Protein AF-A0A0F9RHG4-F1 (afdb_monomer_lite)

Foldseek 3Di:
DDDDDDPVNVVVVPPPPDPDDPDDPDPPPCLVPPDLQQWKDFAPDDAIWGFPDDQDPQQWTWIDGPLDRDIDIDHVVRIDRQQPDWFAAPVRDIDGLSQLLVLVCVVCVPPPPDPCVPDFPVRQCCRRPNRGDPVVDDRVNSVVSVSRSVRNVVSSCVSVVD

Secondary structure (DSSP, 8-state):
---PPPHHHHHHHS----------SSS--HHHH--GGG-EEETT--S-EEESS---TTSEEEEEETTSS-EEEEEGGGEEESTT-EEEBTTS-EEEHHHHHHHHHHHHTTS----GGG--HHHHHHHHSTTB-TTT--HHHHHHHHHHHHHHHHHHHHHHT-

Organism: NCBI:txid412755

Radius of gyration: 19.55 Å; chains: 1; bounding box: 46×27×68 Å

Sequence (162 aa):
MSRDATPEEIKAAETVKEPKKPYAKGIDWLSESINIDVMYRIKGKQGIFMPITKPNKSDLVRMIRFMKDEAYTVGKSSLLSLGGAKIKKLDGATITLSEAFDNLQKHFKNQSTGDIDSWDKQDIMEVICPNYYPYEFKDYHAKKIIVWYNEIVTAINTANGL

pLDDT: mean 77.01, std 17.19, range [33.78, 94.5]

Structure (mmCIF, N/CA/C/O backbone):
data_AF-A0A0F9RHG4-F1
#
_entry.id   AF-A0A0F9RHG4-F1
#
loop_
_atom_site.group_PDB
_atom_site.id
_atom_site.type_symbol
_atom_site.label_atom_id
_atom_site.label_alt_id
_atom_site.label_comp_id
_atom_site.label_asym_id
_atom_site.label_entity_id
_atom_site.label_seq_id
_atom_site.pdbx_PDB_ins_code
_atom_site.Cartn_x
_atom_site.Cartn_y
_atom_site.Cartn_z
_atom_site.occupancy
_atom_site.B_iso_or_equiv
_atom_site.auth_seq_id
_atom_site.auth_comp_id
_atom_site.auth_asym_id
_atom_site.auth_atom_id
_atom_site.pdbx_PDB_model_num
ATOM 1 N N . MET A 1 1 ? 15.440 5.657 -48.870 1.00 45.62 1 MET A N 1
ATOM 2 C CA . MET A 1 1 ? 16.784 5.847 -48.289 1.00 45.62 1 MET A CA 1
ATOM 3 C C . MET A 1 1 ? 16.611 5.923 -46.782 1.00 45.62 1 MET A C 1
ATOM 5 O O . MET A 1 1 ? 16.089 6.922 -46.303 1.00 45.62 1 MET A O 1
ATOM 9 N N . SER A 1 2 ? 16.908 4.835 -46.068 1.00 48.22 2 SER A N 1
ATOM 10 C CA . SER A 1 2 ? 16.887 4.819 -44.600 1.00 48.22 2 SER A CA 1
ATOM 11 C C . SER A 1 2 ? 18.060 5.649 -44.094 1.00 48.22 2 SER A C 1
ATOM 13 O O . SER A 1 2 ? 19.182 5.461 -44.555 1.00 48.22 2 SER A O 1
ATOM 15 N N . ARG A 1 3 ? 17.788 6.618 -43.219 1.00 56.72 3 ARG A N 1
ATOM 16 C CA . ARG A 1 3 ? 18.836 7.342 -42.499 1.00 56.72 3 ARG A CA 1
ATOM 17 C C . ARG A 1 3 ? 19.230 6.492 -41.301 1.00 56.72 3 ARG A C 1
ATOM 19 O O . ARG A 1 3 ? 18.405 6.305 -40.411 1.00 56.72 3 ARG A O 1
ATOM 26 N N . ASP A 1 4 ? 20.454 5.985 -41.310 1.00 64.12 4 ASP A N 1
ATOM 27 C CA . ASP A 1 4 ? 21.044 5.358 -40.133 1.00 64.12 4 ASP A CA 1
ATOM 28 C C . ASP A 1 4 ? 21.382 6.440 -39.104 1.00 64.12 4 ASP A C 1
ATOM 30 O O . ASP A 1 4 ? 21.862 7.522 -39.456 1.00 64.12 4 ASP A O 1
ATOM 34 N N . ALA A 1 5 ? 21.080 6.154 -37.837 1.00 61.03 5 ALA A N 1
ATOM 35 C CA . ALA A 1 5 ? 21.381 7.045 -36.726 1.00 61.03 5 ALA A CA 1
ATOM 36 C C . ALA A 1 5 ? 22.897 7.225 -36.590 1.00 61.03 5 ALA A C 1
ATOM 38 O O . ALA A 1 5 ? 23.675 6.273 -36.695 1.00 61.03 5 ALA A O 1
ATOM 39 N N . THR A 1 6 ? 23.317 8.460 -36.350 1.00 64.19 6 THR A N 1
ATOM 40 C CA . THR A 1 6 ? 24.724 8.808 -36.164 1.00 64.19 6 THR A CA 1
ATOM 41 C C . THR A 1 6 ? 25.251 8.283 -34.818 1.00 64.19 6 THR A C 1
ATOM 43 O O . THR A 1 6 ? 24.494 8.181 -33.850 1.00 64.19 6 THR A O 1
ATOM 46 N N . PRO A 1 7 ? 26.557 7.978 -34.693 1.00 59.41 7 PRO A N 1
ATOM 47 C CA . PRO A 1 7 ? 27.152 7.510 -33.434 1.00 59.41 7 PRO A CA 1
ATOM 48 C C . PRO A 1 7 ? 26.937 8.452 -32.234 1.00 59.41 7 PRO A C 1
ATOM 50 O O . PRO A 1 7 ? 26.964 8.015 -31.083 1.00 59.41 7 PRO A O 1
ATOM 53 N N . GLU A 1 8 ? 26.708 9.742 -32.488 1.00 58.06 8 GLU A N 1
ATOM 54 C CA . GLU A 1 8 ? 26.389 10.743 -31.464 1.00 58.06 8 GLU A CA 1
ATOM 55 C C . GLU A 1 8 ? 24.944 10.618 -30.954 1.00 58.06 8 GLU A C 1
ATOM 57 O O . GLU A 1 8 ? 24.705 10.752 -29.753 1.00 58.06 8 GLU A O 1
ATOM 62 N N . GLU A 1 9 ? 23.993 10.265 -31.825 1.00 54.38 9 GLU A N 1
ATOM 63 C CA . GLU A 1 9 ? 22.596 9.998 -31.452 1.00 54.38 9 GLU A CA 1
ATOM 64 C C . GLU A 1 9 ? 22.464 8.711 -30.620 1.00 54.38 9 GLU A C 1
ATOM 66 O O . GLU A 1 9 ? 21.628 8.640 -29.718 1.00 54.38 9 GLU A O 1
ATOM 71 N N . ILE A 1 10 ? 23.341 7.725 -30.847 1.00 55.22 10 ILE A N 1
ATOM 72 C CA . ILE A 1 10 ? 23.403 6.487 -30.050 1.00 55.22 10 ILE A CA 1
ATOM 73 C C . ILE A 1 10 ? 23.891 6.782 -28.619 1.00 55.22 10 ILE A C 1
ATOM 75 O O . ILE A 1 10 ? 23.309 6.290 -27.652 1.00 55.22 10 ILE A O 1
ATOM 79 N N . LYS A 1 11 ? 24.880 7.671 -28.447 1.00 51.59 11 LYS A N 1
ATOM 80 C CA . LYS A 1 11 ? 25.386 8.063 -27.114 1.00 51.59 11 LYS A CA 1
ATOM 81 C C . LYS A 1 11 ? 24.371 8.836 -26.265 1.00 51.59 11 LYS A C 1
ATOM 83 O O . LYS A 1 11 ? 24.414 8.753 -25.035 1.00 51.59 11 LYS A O 1
ATOM 88 N N . ALA A 1 12 ? 23.452 9.570 -26.891 1.00 49.31 12 ALA A N 1
ATOM 89 C CA . ALA A 1 12 ? 22.383 10.271 -26.177 1.00 49.31 12 ALA A CA 1
ATOM 90 C C . ALA A 1 12 ? 21.302 9.313 -25.633 1.00 49.31 12 ALA A C 1
ATOM 92 O O . ALA A 1 12 ? 20.643 9.635 -24.645 1.00 49.31 12 ALA A O 1
ATOM 93 N N . ALA A 1 13 ? 21.143 8.125 -26.229 1.00 48.06 13 ALA A N 1
ATOM 94 C CA . ALA A 1 13 ? 20.191 7.113 -25.771 1.00 48.06 13 ALA A CA 1
ATOM 95 C C . ALA A 1 13 ? 20.717 6.261 -24.595 1.00 48.06 13 ALA A C 1
ATOM 97 O O . ALA A 1 13 ? 19.922 5.740 -23.815 1.00 48.06 13 ALA A O 1
ATOM 98 N N . GLU A 1 14 ? 22.039 6.156 -24.420 1.00 46.72 14 GLU A N 1
ATOM 99 C CA . GLU A 1 14 ? 22.673 5.328 -23.375 1.00 46.72 14 GLU A CA 1
ATOM 100 C C . GLU A 1 14 ? 22.912 6.056 -22.041 1.00 46.72 14 GLU A C 1
ATOM 102 O O . GLU A 1 14 ? 23.375 5.459 -21.072 1.00 46.72 14 GLU A O 1
ATOM 107 N N . THR A 1 15 ? 22.557 7.338 -21.933 1.00 42.94 15 THR A N 1
ATOM 108 C CA . THR A 1 15 ? 22.690 8.110 -20.685 1.00 42.94 15 THR A CA 1
ATOM 109 C C . THR A 1 15 ? 21.373 8.235 -19.918 1.00 42.94 15 THR A C 1
ATOM 111 O O . THR A 1 15 ? 21.055 9.279 -19.348 1.00 42.94 15 THR A O 1
ATOM 114 N N . VAL A 1 16 ? 20.628 7.134 -19.790 1.00 41.66 16 VAL A N 1
ATOM 115 C CA . VAL A 1 16 ? 19.753 6.969 -18.620 1.00 41.66 16 VAL A CA 1
ATOM 116 C C . VAL A 1 16 ? 20.668 6.604 -17.460 1.00 41.66 16 VAL A C 1
ATOM 118 O O . VAL A 1 16 ? 21.007 5.443 -17.257 1.00 41.66 16 VAL A O 1
ATOM 121 N N . LYS A 1 17 ? 21.133 7.618 -16.722 1.00 45.34 17 LYS A N 1
ATOM 122 C CA . LYS A 1 17 ? 21.815 7.394 -15.445 1.00 45.34 17 LYS A CA 1
ATOM 123 C C . LYS A 1 17 ? 20.897 6.531 -14.582 1.00 45.34 17 LYS A C 1
ATOM 125 O O . LYS A 1 17 ? 19.828 6.996 -14.188 1.00 45.34 17 LYS A O 1
ATOM 130 N N . GLU A 1 18 ? 21.317 5.303 -14.292 1.00 46.81 18 GLU A N 1
ATOM 131 C CA . GLU A 1 18 ? 20.730 4.527 -13.205 1.00 46.81 18 GLU A CA 1
ATOM 132 C C . GLU A 1 18 ? 20.674 5.427 -11.961 1.00 46.81 18 GLU A C 1
ATOM 134 O O . GLU A 1 18 ? 21.659 6.120 -11.659 1.00 46.81 18 GLU A O 1
ATOM 139 N N . PRO A 1 19 ? 19.538 5.492 -11.247 1.00 39.91 19 PRO A N 1
ATOM 140 C CA . PRO A 1 19 ? 19.483 6.246 -10.010 1.00 39.91 19 PRO A CA 1
ATOM 141 C C . PRO A 1 19 ? 20.534 5.674 -9.054 1.00 39.91 19 PRO A C 1
ATOM 143 O O . PRO A 1 19 ? 20.489 4.502 -8.678 1.00 39.91 19 PRO A O 1
ATOM 146 N N . LYS A 1 20 ? 21.513 6.509 -8.681 1.00 43.97 20 LYS A N 1
ATOM 147 C CA . LYS A 1 20 ? 22.511 6.178 -7.660 1.00 43.97 20 LYS A CA 1
ATOM 148 C C . LYS A 1 20 ? 21.767 5.771 -6.392 1.00 43.97 20 LYS A C 1
ATOM 150 O O . LYS A 1 20 ? 21.074 6.602 -5.814 1.00 43.97 20 LYS A O 1
ATOM 155 N N . LYS A 1 21 ? 21.926 4.513 -5.979 1.00 41.41 21 LYS A N 1
ATOM 156 C CA . LYS A 1 21 ? 21.377 3.951 -4.740 1.00 41.41 21 LYS A CA 1
ATOM 157 C C . LYS A 1 21 ? 21.823 4.787 -3.529 1.00 41.41 21 LYS A C 1
ATOM 159 O O . LYS A 1 21 ? 23.018 4.773 -3.227 1.00 41.41 21 LYS A O 1
ATOM 164 N N . PRO A 1 22 ? 20.923 5.469 -2.802 1.00 38.44 22 PRO A N 1
ATOM 165 C CA . PRO A 1 22 ? 21.229 6.010 -1.493 1.00 38.44 22 PRO A CA 1
ATOM 166 C C . PRO A 1 22 ? 20.624 5.057 -0.459 1.00 38.44 22 PRO A C 1
ATOM 168 O O . PRO A 1 22 ? 19.496 5.252 -0.025 1.00 38.44 22 PRO A O 1
ATOM 171 N N . TYR A 1 23 ? 21.335 3.995 -0.087 1.00 44.12 23 TYR A N 1
ATOM 172 C CA . TYR A 1 23 ? 20.890 3.146 1.021 1.00 44.12 23 TYR A CA 1
ATOM 173 C C . TYR A 1 23 ? 21.843 3.346 2.193 1.00 44.12 23 TYR A C 1
ATOM 175 O O . TYR A 1 23 ? 22.873 2.685 2.324 1.00 44.12 23 TYR A O 1
ATOM 183 N N . ALA A 1 24 ? 21.526 4.363 2.995 1.00 34.59 24 ALA A N 1
ATOM 184 C CA . ALA A 1 24 ? 22.152 4.593 4.285 1.00 34.59 24 ALA A CA 1
ATOM 185 C C . ALA A 1 24 ? 21.720 3.493 5.269 1.00 34.59 24 ALA A C 1
ATOM 187 O O . ALA A 1 24 ? 20.572 3.051 5.272 1.00 34.59 24 ALA A O 1
ATOM 188 N N . LYS A 1 25 ? 22.660 3.045 6.105 1.00 33.78 25 LYS A N 1
ATOM 189 C CA . LYS A 1 25 ? 22.410 2.114 7.210 1.00 33.78 25 LYS A CA 1
ATOM 190 C C . LYS A 1 25 ? 21.487 2.773 8.246 1.00 33.78 25 LYS A C 1
ATOM 192 O O . LYS A 1 25 ? 21.820 3.846 8.737 1.00 33.78 25 LYS A O 1
ATOM 197 N N . GLY A 1 26 ? 20.405 2.090 8.625 1.00 36.09 26 GLY A N 1
ATOM 198 C CA . GLY A 1 26 ? 19.524 2.468 9.741 1.00 36.09 26 GLY A CA 1
ATOM 199 C C . GLY A 1 26 ? 18.068 2.662 9.312 1.00 36.09 26 GLY A C 1
ATOM 200 O O . GLY A 1 26 ? 17.752 3.546 8.522 1.00 36.09 26 GLY A O 1
ATOM 201 N N . ILE A 1 27 ? 17.176 1.809 9.818 1.00 44.94 27 ILE A N 1
ATOM 202 C CA . ILE A 1 27 ? 15.738 1.804 9.519 1.00 44.94 27 ILE A CA 1
ATOM 203 C C . ILE A 1 27 ? 15.069 2.956 10.283 1.00 44.94 27 ILE A C 1
ATOM 205 O O . ILE A 1 27 ? 14.557 2.767 11.379 1.00 44.94 27 ILE A O 1
ATOM 209 N N . ASP A 1 28 ? 15.102 4.161 9.713 1.00 39.59 28 ASP A N 1
ATOM 210 C CA . ASP A 1 28 ? 14.313 5.301 10.206 1.00 39.59 28 ASP A CA 1
ATOM 211 C C . ASP A 1 28 ? 13.688 6.146 9.076 1.00 39.59 28 ASP A C 1
ATOM 213 O O . ASP A 1 28 ? 13.317 7.293 9.275 1.00 39.59 28 ASP A O 1
ATOM 217 N N . TRP A 1 29 ? 13.577 5.588 7.862 1.00 47.59 29 TRP A N 1
ATOM 218 C CA . TRP A 1 29 ? 13.513 6.398 6.637 1.00 47.59 29 TRP A CA 1
ATOM 219 C C . TRP A 1 29 ? 12.179 6.389 5.870 1.00 47.59 29 TRP A C 1
ATOM 221 O O . TRP A 1 29 ? 12.046 7.181 4.945 1.00 47.59 29 TRP A O 1
ATOM 231 N N . LEU A 1 30 ? 11.193 5.541 6.190 1.00 48.97 30 LEU A N 1
ATOM 232 C CA . LEU A 1 30 ? 10.099 5.192 5.260 1.00 48.97 30 LEU A CA 1
ATOM 233 C C . LEU A 1 30 ? 9.301 6.400 4.704 1.00 48.97 30 LEU A C 1
ATOM 235 O O . LEU A 1 30 ? 9.086 6.443 3.495 1.00 48.97 30 LEU A O 1
ATOM 239 N N . SER A 1 31 ? 8.970 7.425 5.501 1.00 47.16 31 SER A N 1
ATOM 240 C CA . SER A 1 31 ? 8.300 8.646 4.999 1.00 47.16 31 SER A CA 1
ATOM 241 C C . SER A 1 31 ? 9.218 9.663 4.321 1.00 47.16 31 SER A C 1
ATOM 243 O O . SER A 1 31 ? 8.785 10.378 3.419 1.00 47.16 31 SER A O 1
ATOM 245 N N . GLU A 1 32 ? 10.493 9.732 4.706 1.00 49.22 32 GLU A N 1
ATOM 246 C CA . GLU A 1 32 ? 11.447 10.709 4.154 1.00 49.22 32 GLU A CA 1
ATOM 247 C C . GLU A 1 32 ? 12.012 10.292 2.786 1.00 49.22 32 GLU A C 1
ATOM 249 O O . GLU A 1 32 ? 12.716 11.054 2.125 1.00 49.22 32 GLU A O 1
ATOM 254 N N . SER A 1 33 ? 11.707 9.078 2.335 1.00 54.81 33 SER A N 1
ATOM 255 C CA . SER A 1 33 ? 12.426 8.434 1.233 1.00 54.81 33 SER A CA 1
ATOM 256 C C . SER A 1 33 ? 11.562 7.608 0.286 1.00 54.81 33 SER A C 1
ATOM 258 O O . SER A 1 33 ? 11.944 7.409 -0.871 1.00 54.81 33 SER A O 1
ATOM 260 N N . ILE A 1 34 ? 10.401 7.134 0.747 1.00 69.81 34 ILE A N 1
ATOM 261 C CA . ILE A 1 34 ? 9.472 6.355 -0.055 1.00 69.81 34 ILE A CA 1
ATOM 262 C C . ILE A 1 34 ? 8.194 7.154 -0.207 1.00 69.81 34 ILE A C 1
ATOM 264 O O . ILE A 1 34 ? 7.357 7.244 0.684 1.00 69.81 34 ILE A O 1
ATOM 268 N N . ASN A 1 35 ? 8.017 7.695 -1.405 1.00 78.00 35 ASN A N 1
ATOM 269 C CA . ASN A 1 35 ? 6.784 8.363 -1.757 1.00 78.00 35 ASN A CA 1
ATOM 270 C C . ASN A 1 35 ? 5.698 7.317 -2.089 1.00 78.00 35 ASN A C 1
ATOM 272 O O . ASN A 1 35 ? 5.638 6.799 -3.206 1.00 78.00 35 ASN A O 1
ATOM 276 N N . ILE A 1 36 ? 4.835 7.003 -1.118 1.00 84.50 36 ILE A N 1
ATOM 277 C CA . ILE A 1 36 ? 3.695 6.082 -1.294 1.00 84.50 36 ILE A CA 1
ATOM 278 C C . ILE A 1 36 ? 2.712 6.594 -2.359 1.00 84.50 36 ILE A C 1
ATOM 280 O O . ILE A 1 36 ? 2.034 5.795 -3.014 1.00 84.50 36 ILE A O 1
ATOM 284 N N . ASP A 1 37 ? 2.673 7.905 -2.618 1.00 81.56 37 ASP A N 1
ATOM 285 C CA . ASP A 1 37 ? 1.727 8.490 -3.569 1.00 81.56 37 ASP A CA 1
ATOM 286 C C . ASP A 1 37 ? 1.988 8.078 -5.017 1.00 81.56 37 ASP A C 1
ATOM 288 O O . ASP A 1 37 ? 1.069 8.055 -5.843 1.00 81.56 37 ASP A O 1
ATOM 292 N N . VAL A 1 38 ? 3.226 7.685 -5.328 1.00 85.62 38 VAL A N 1
ATOM 293 C CA . VAL A 1 38 ? 3.597 7.174 -6.654 1.00 85.62 38 VAL A CA 1
ATOM 294 C C . VAL A 1 38 ? 3.493 5.651 -6.763 1.00 85.62 38 VAL A C 1
ATOM 296 O O . VAL A 1 38 ? 3.843 5.089 -7.803 1.00 85.62 38 VAL A O 1
ATOM 299 N N . MET A 1 39 ? 2.998 4.972 -5.724 1.00 91.00 39 MET A N 1
ATOM 300 C CA . MET A 1 39 ? 2.858 3.519 -5.695 1.00 91.00 39 MET A CA 1
ATOM 301 C C . MET A 1 39 ? 1.466 3.040 -6.109 1.00 91.00 39 MET A C 1
ATOM 303 O O . MET A 1 39 ? 0.438 3.668 -5.846 1.00 91.00 39 MET A O 1
ATOM 307 N N . TYR A 1 40 ? 1.439 1.871 -6.745 1.00 93.19 40 TYR A N 1
ATOM 308 C CA . TYR A 1 40 ? 0.244 1.273 -7.321 1.00 93.19 40 TYR A CA 1
ATOM 309 C C . TYR A 1 40 ? 0.184 -0.236 -7.085 1.00 93.19 40 TYR A C 1
ATOM 311 O O . TYR A 1 40 ? 1.202 -0.928 -7.031 1.00 93.19 40 TYR A O 1
ATOM 319 N N . ARG A 1 41 ? -1.038 -0.768 -7.049 1.00 94.38 41 ARG A N 1
ATOM 320 C CA . ARG A 1 41 ? -1.331 -2.182 -7.307 1.00 94.38 41 ARG A CA 1
ATOM 321 C C . ARG A 1 41 ? -1.817 -2.352 -8.736 1.00 94.38 41 ARG A C 1
ATOM 323 O O . ARG A 1 41 ? -2.535 -1.502 -9.258 1.00 94.38 41 ARG A O 1
ATOM 330 N N . ILE A 1 42 ? -1.483 -3.487 -9.335 1.00 93.75 42 ILE A N 1
ATOM 331 C CA . ILE A 1 42 ? -1.984 -3.892 -10.649 1.00 93.75 42 ILE A CA 1
ATOM 332 C C . ILE A 1 42 ? -2.993 -5.029 -10.445 1.00 93.75 42 ILE A C 1
ATOM 334 O O . ILE A 1 42 ? -2.682 -6.039 -9.811 1.00 93.75 42 ILE A O 1
ATOM 338 N N . LYS A 1 43 ? -4.210 -4.892 -10.982 1.00 91.38 43 LYS A N 1
ATOM 339 C CA . LYS A 1 43 ? -5.241 -5.939 -10.932 1.00 91.38 43 LYS A CA 1
ATOM 340 C C . LYS A 1 43 ? -4.710 -7.237 -11.553 1.00 91.38 43 LYS A C 1
ATOM 342 O O . LYS A 1 43 ? -4.243 -7.241 -12.686 1.00 91.38 43 LYS A O 1
ATOM 347 N N . GLY A 1 44 ? -4.798 -8.342 -10.811 1.00 88.56 44 GLY A N 1
ATOM 348 C CA . GLY A 1 44 ? -4.312 -9.655 -11.257 1.00 88.56 44 GLY A CA 1
ATOM 349 C C . GLY A 1 44 ? -2.798 -9.864 -11.127 1.00 88.56 44 GLY A C 1
ATOM 350 O O . GLY A 1 44 ? -2.301 -10.908 -11.541 1.00 88.56 44 GLY A O 1
ATOM 351 N N . LYS A 1 45 ? -2.057 -8.913 -10.543 1.00 91.12 45 LYS A N 1
ATOM 352 C CA . LYS A 1 45 ? -0.630 -9.059 -10.231 1.00 91.12 45 LYS A CA 1
ATOM 353 C C . LYS A 1 45 ? -0.384 -8.847 -8.737 1.00 91.12 45 LYS A C 1
ATOM 355 O O . LYS A 1 45 ? -1.019 -8.014 -8.090 1.00 91.12 45 LYS A O 1
ATOM 360 N N . GLN A 1 46 ? 0.549 -9.618 -8.189 1.00 87.56 46 GLN A N 1
ATOM 361 C CA . GLN A 1 46 ? 1.049 -9.427 -6.828 1.00 87.56 46 GLN A CA 1
ATOM 362 C C . GLN A 1 46 ? 2.215 -8.436 -6.829 1.00 87.56 46 GLN A C 1
ATOM 364 O O . GLN A 1 46 ? 2.969 -8.375 -7.800 1.00 87.56 46 GLN A O 1
ATOM 369 N N . GLY A 1 47 ? 2.392 -7.698 -5.736 1.00 90.31 47 GLY A N 1
ATOM 370 C CA . GLY A 1 47 ? 3.445 -6.697 -5.604 1.00 90.31 47 GLY A CA 1
ATOM 371 C C . GLY A 1 47 ? 2.954 -5.252 -5.663 1.00 90.31 47 GLY A C 1
ATOM 372 O O . GLY A 1 47 ? 1.861 -4.941 -6.147 1.00 90.31 47 GLY A O 1
ATOM 373 N N . ILE A 1 48 ? 3.816 -4.366 -5.179 1.00 92.56 48 ILE A N 1
ATOM 374 C CA . ILE A 1 48 ? 3.712 -2.915 -5.313 1.00 92.56 48 ILE A CA 1
ATOM 375 C C . ILE A 1 48 ? 4.497 -2.479 -6.551 1.00 92.56 48 ILE A C 1
ATOM 377 O O . ILE A 1 48 ? 5.563 -3.025 -6.839 1.00 92.56 48 ILE A O 1
ATOM 381 N N . PHE A 1 49 ? 3.969 -1.510 -7.292 1.00 93.19 49 PHE A N 1
ATOM 382 C CA . PHE A 1 49 ? 4.526 -1.051 -8.561 1.00 93.19 49 PHE A CA 1
ATOM 383 C C . PHE A 1 49 ? 4.636 0.472 -8.613 1.00 93.19 49 PHE A C 1
ATOM 385 O O . PHE A 1 49 ? 3.844 1.176 -7.993 1.00 93.19 49 PHE A O 1
ATOM 392 N N . MET A 1 50 ? 5.575 0.973 -9.410 1.00 92.19 50 MET A N 1
ATOM 393 C CA . MET A 1 50 ? 5.762 2.395 -9.699 1.00 92.19 50 MET A CA 1
ATOM 394 C C . MET A 1 50 ? 5.698 2.636 -11.212 1.00 92.19 50 MET A C 1
ATOM 396 O O . MET A 1 50 ? 6.138 1.777 -11.982 1.00 92.19 50 MET A O 1
ATOM 400 N N . PRO A 1 51 ? 5.160 3.773 -11.676 1.00 90.31 51 PRO A N 1
ATOM 401 C CA . PRO A 1 51 ? 5.143 4.102 -13.094 1.00 90.31 51 PRO A CA 1
ATOM 402 C C . PRO A 1 51 ? 6.550 4.470 -13.585 1.00 90.31 51 PRO A C 1
ATOM 404 O O . PRO A 1 51 ? 7.235 5.287 -12.978 1.00 90.31 51 PRO A O 1
ATOM 407 N N . ILE A 1 52 ? 6.965 3.894 -14.715 1.00 87.50 52 ILE A N 1
ATOM 408 C CA . ILE A 1 52 ? 8.200 4.258 -15.433 1.00 87.50 52 ILE A CA 1
ATOM 409 C C . ILE A 1 52 ? 7.895 5.295 -16.518 1.00 87.50 52 ILE A C 1
ATOM 411 O O . ILE A 1 52 ? 8.707 6.164 -16.822 1.00 87.50 52 ILE A O 1
ATOM 415 N N . THR A 1 53 ? 6.716 5.193 -17.133 1.00 83.44 53 THR A N 1
ATOM 416 C CA . THR A 1 53 ? 6.288 6.077 -18.220 1.00 83.44 53 THR A CA 1
ATOM 417 C C . THR A 1 53 ? 5.002 6.802 -17.856 1.00 83.44 53 THR A C 1
ATOM 419 O O . THR A 1 53 ? 4.233 6.362 -17.004 1.00 83.44 53 THR A O 1
ATOM 422 N N . LYS A 1 54 ? 4.718 7.904 -18.554 1.00 82.75 54 LYS A N 1
ATOM 423 C CA . LYS A 1 54 ? 3.365 8.475 -18.570 1.00 82.75 54 LYS A CA 1
ATOM 424 C C . LYS A 1 54 ? 2.422 7.562 -19.377 1.00 82.75 54 LYS A C 1
ATOM 426 O O . LYS A 1 54 ? 2.911 6.818 -20.235 1.00 82.75 54 LYS A O 1
ATOM 431 N N . PRO A 1 55 ? 1.098 7.611 -19.132 1.00 84.50 55 PRO A N 1
ATOM 432 C CA . PRO A 1 55 ? 0.126 6.930 -19.980 1.00 84.50 55 PRO A CA 1
ATOM 433 C C . PRO A 1 55 ? 0.244 7.393 -21.436 1.00 84.50 55 PRO A C 1
ATOM 435 O O . PRO A 1 55 ? 0.378 8.591 -21.699 1.00 84.50 55 PRO A O 1
ATOM 438 N N . ASN A 1 56 ? 0.218 6.453 -22.378 1.00 84.25 56 ASN A N 1
ATOM 439 C CA . ASN A 1 56 ? 0.214 6.760 -23.808 1.00 84.25 56 ASN A CA 1
ATOM 440 C C . ASN A 1 56 ? -1.214 7.048 -24.324 1.00 84.25 56 ASN A C 1
ATOM 442 O O . ASN A 1 56 ? -2.181 7.007 -23.568 1.00 84.25 56 ASN A O 1
ATOM 446 N N . LYS A 1 57 ? -1.363 7.310 -25.633 1.00 88.00 57 LYS A N 1
ATOM 447 C CA . LYS A 1 57 ? -2.674 7.570 -26.272 1.00 88.00 57 LYS A CA 1
ATOM 448 C C . LYS A 1 57 ? -3.669 6.401 -26.177 1.00 88.00 57 LYS A C 1
ATOM 450 O O . LYS A 1 57 ? -4.848 6.601 -26.436 1.00 88.00 57 LYS A O 1
ATOM 455 N N . SER A 1 58 ? -3.200 5.204 -25.835 1.00 88.75 58 SER A N 1
ATOM 456 C CA . SER A 1 58 ? -4.009 3.995 -25.646 1.00 88.75 58 SER A CA 1
ATOM 457 C C . SER A 1 58 ? -4.267 3.691 -24.165 1.00 88.75 58 SER A C 1
ATOM 459 O O . SER A 1 58 ? -4.625 2.564 -23.836 1.00 88.75 58 SER A O 1
ATOM 461 N N . ASP A 1 59 ? -4.028 4.654 -23.265 1.00 90.44 59 ASP A N 1
ATOM 462 C CA . ASP A 1 59 ? -4.134 4.499 -21.808 1.00 90.44 59 ASP A CA 1
ATOM 463 C C . ASP A 1 59 ? -3.278 3.358 -21.228 1.00 90.44 59 ASP A C 1
ATOM 465 O O . ASP A 1 59 ? -3.561 2.828 -20.151 1.00 90.44 59 ASP A O 1
ATOM 469 N N . LEU A 1 60 ? -2.195 2.987 -21.917 1.00 91.44 60 LEU A N 1
ATOM 470 C CA . LEU A 1 60 ? -1.220 2.021 -21.421 1.00 91.44 60 LEU A CA 1
ATOM 471 C C . LEU A 1 60 ? -0.080 2.738 -20.708 1.00 91.44 60 LEU A C 1
ATOM 473 O O . LEU A 1 60 ? 0.395 3.787 -21.147 1.00 91.44 60 LEU A O 1
ATOM 477 N N . VAL A 1 61 ? 0.394 2.134 -19.626 1.00 90.81 61 VAL A N 1
ATOM 478 C CA . VAL A 1 61 ? 1.489 2.638 -18.802 1.00 90.81 61 VAL A CA 1
ATOM 479 C C . VAL A 1 61 ? 2.456 1.509 -18.475 1.00 90.81 61 VAL A C 1
ATOM 481 O O . VAL A 1 61 ? 2.044 0.388 -18.167 1.00 90.81 61 VAL A O 1
ATOM 484 N N . ARG A 1 62 ? 3.756 1.801 -18.568 1.00 89.94 62 ARG A N 1
ATOM 485 C CA . ARG A 1 62 ? 4.807 0.876 -18.155 1.00 89.94 62 ARG A CA 1
ATOM 486 C C . ARG A 1 62 ? 5.065 1.057 -16.664 1.00 89.94 62 ARG A C 1
ATOM 488 O O . ARG A 1 62 ? 5.352 2.164 -16.215 1.00 89.94 62 ARG A O 1
ATOM 495 N N . MET A 1 63 ? 4.974 -0.034 -15.924 1.00 93.31 63 MET A N 1
ATOM 496 C CA . MET A 1 63 ? 5.123 -0.120 -14.479 1.00 93.31 63 MET A CA 1
ATOM 497 C C . MET A 1 63 ? 6.336 -0.988 -14.151 1.00 93.31 63 MET A C 1
ATOM 499 O O . MET A 1 63 ? 6.536 -2.009 -14.803 1.00 93.31 63 MET A O 1
ATOM 503 N N . ILE A 1 64 ? 7.114 -0.620 -13.139 1.00 92.31 64 ILE A N 1
ATOM 504 C CA . ILE A 1 64 ? 8.170 -1.456 -12.559 1.00 92.31 64 ILE A CA 1
ATOM 505 C C . ILE A 1 64 ? 7.737 -1.921 -11.180 1.00 92.31 64 ILE A C 1
ATOM 507 O O . ILE A 1 64 ? 7.114 -1.165 -10.432 1.00 92.31 64 ILE A O 1
ATOM 511 N N . ARG A 1 65 ? 8.038 -3.166 -10.835 1.00 90.56 65 ARG A N 1
ATOM 512 C CA . ARG A 1 65 ? 7.821 -3.669 -9.487 1.00 90.56 65 ARG A CA 1
ATOM 513 C C . ARG A 1 65 ? 8.790 -2.982 -8.529 1.00 90.56 65 ARG A C 1
ATOM 515 O O . ARG A 1 65 ? 9.972 -2.836 -8.817 1.00 90.56 65 ARG A O 1
ATOM 522 N N . PHE A 1 66 ? 8.281 -2.539 -7.388 1.00 88.62 66 PHE A N 1
ATOM 523 C CA . PHE A 1 66 ? 9.067 -1.811 -6.403 1.00 88.62 66 PHE A CA 1
ATOM 524 C C . PHE A 1 66 ? 10.295 -2.631 -5.977 1.00 88.62 66 PHE A C 1
ATOM 526 O O . PHE A 1 66 ? 10.159 -3.789 -5.579 1.00 88.62 66 PHE A O 1
ATOM 533 N N . MET A 1 67 ? 11.483 -2.028 -6.105 1.00 82.56 67 MET A N 1
ATOM 534 C CA . MET A 1 67 ? 12.787 -2.615 -5.757 1.00 82.56 67 MET A CA 1
ATOM 535 C C . MET A 1 67 ? 13.114 -3.941 -6.475 1.00 82.56 67 MET A C 1
ATOM 537 O O . MET A 1 67 ? 13.923 -4.729 -5.987 1.00 82.56 67 MET A O 1
ATOM 541 N N . LYS A 1 68 ? 12.496 -4.205 -7.636 1.00 82.44 68 LYS A N 1
ATOM 542 C CA . LYS A 1 68 ? 12.758 -5.382 -8.478 1.00 82.44 68 LYS A CA 1
ATOM 543 C C . LYS A 1 68 ? 12.867 -4.974 -9.944 1.00 82.44 68 LYS A C 1
ATOM 545 O O . LYS A 1 68 ? 12.149 -4.089 -10.393 1.00 82.44 68 LYS A O 1
ATOM 550 N N . ASP A 1 69 ? 13.701 -5.671 -10.709 1.00 83.62 69 ASP A N 1
ATOM 551 C CA . ASP A 1 69 ? 13.877 -5.422 -12.149 1.00 83.62 69 ASP A CA 1
ATOM 552 C C . ASP A 1 69 ? 12.788 -6.102 -13.006 1.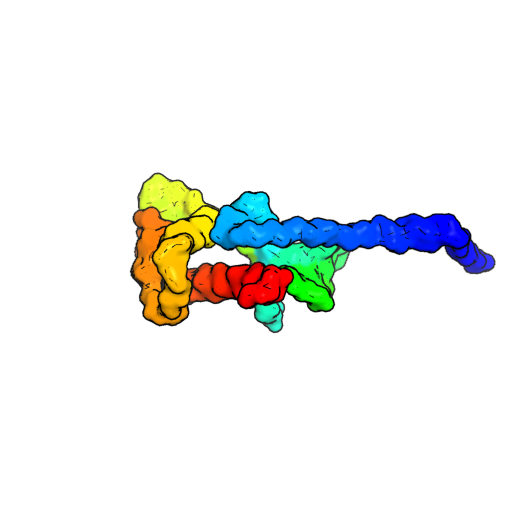00 83.62 69 ASP A C 1
ATOM 554 O O . ASP A 1 69 ? 13.036 -6.768 -14.005 1.00 83.62 69 ASP A O 1
ATOM 558 N N . GLU A 1 70 ? 11.536 -6.007 -12.558 1.00 91.25 70 GLU A N 1
ATOM 559 C CA . GLU A 1 70 ? 10.396 -6.679 -13.176 1.00 91.25 70 GLU A CA 1
ATOM 560 C C . GLU A 1 70 ? 9.414 -5.619 -13.682 1.00 91.25 70 GLU A C 1
ATOM 562 O O . GLU A 1 70 ? 8.779 -4.923 -12.886 1.00 91.25 70 GLU A O 1
ATOM 567 N N . ALA A 1 71 ? 9.287 -5.480 -15.004 1.00 92.00 71 ALA A N 1
ATOM 568 C CA . ALA A 1 71 ? 8.465 -4.446 -15.627 1.00 92.00 71 ALA A CA 1
ATOM 569 C C . ALA A 1 71 ? 7.282 -5.010 -16.429 1.00 92.00 71 ALA A C 1
ATOM 571 O O . ALA A 1 71 ? 7.376 -6.047 -17.080 1.00 92.00 71 ALA A O 1
ATOM 572 N N . TYR A 1 72 ? 6.177 -4.268 -16.433 1.00 92.88 72 TYR A N 1
ATOM 573 C CA . TYR A 1 72 ? 4.918 -4.629 -17.078 1.00 92.88 72 TYR A CA 1
ATOM 574 C C . TYR A 1 72 ? 4.315 -3.440 -17.815 1.00 92.88 72 TYR A C 1
ATOM 576 O O . TYR A 1 72 ? 4.305 -2.333 -17.289 1.00 92.88 72 TYR A O 1
ATOM 584 N N . THR A 1 73 ? 3.733 -3.668 -18.990 1.00 94.31 73 THR A N 1
ATOM 585 C CA . THR A 1 73 ? 2.848 -2.688 -19.635 1.00 94.31 73 THR A CA 1
ATOM 586 C C . THR A 1 73 ? 1.409 -3.072 -19.338 1.00 94.31 73 THR A C 1
ATOM 588 O O . THR A 1 73 ? 0.984 -4.182 -19.652 1.00 94.31 73 THR A O 1
ATOM 591 N N . VAL A 1 74 ? 0.660 -2.166 -18.715 1.00 94.50 74 VAL A N 1
ATOM 592 C CA . VAL A 1 74 ? -0.715 -2.416 -18.268 1.00 94.50 74 VAL A CA 1
ATOM 593 C C . VAL A 1 74 ? -1.624 -1.248 -18.619 1.00 94.50 74 VAL A C 1
ATOM 595 O O . VAL A 1 74 ? -1.169 -0.115 -18.762 1.00 94.50 74 VAL A O 1
ATOM 598 N N . GLY A 1 75 ? -2.922 -1.517 -18.754 1.00 94.19 75 GLY A N 1
ATOM 599 C CA . GLY A 1 75 ? -3.918 -0.460 -18.912 1.00 94.19 75 GLY A CA 1
ATOM 600 C C . GLY A 1 75 ? -4.117 0.316 -17.613 1.00 94.19 75 GLY A C 1
ATOM 601 O O . GLY A 1 75 ? -4.172 -0.277 -16.534 1.00 94.19 75 GLY A O 1
ATOM 602 N N . LYS A 1 76 ? -4.289 1.636 -17.711 1.00 89.69 76 LYS A N 1
ATOM 603 C CA . LYS A 1 76 ? -4.531 2.538 -16.574 1.00 89.69 76 LYS A CA 1
ATOM 604 C C . LYS A 1 76 ? -5.719 2.098 -15.712 1.00 89.69 76 LYS A C 1
ATOM 606 O O . LYS A 1 76 ? -5.662 2.210 -14.494 1.00 89.69 76 LYS A O 1
ATOM 611 N N . SER A 1 77 ? -6.761 1.530 -16.321 1.00 91.88 77 SER A N 1
ATOM 612 C CA . SER A 1 77 ? -7.939 0.985 -15.623 1.00 91.88 77 SER A CA 1
ATOM 613 C C . SER A 1 77 ? -7.637 -0.219 -14.720 1.00 91.88 77 SER A C 1
ATOM 615 O O . SER A 1 77 ? -8.448 -0.566 -13.865 1.00 91.88 77 SER A O 1
ATOM 617 N N . SER A 1 78 ? -6.482 -0.865 -14.895 1.00 93.56 78 SER A N 1
ATOM 618 C CA . SER A 1 78 ? -6.025 -1.971 -14.047 1.00 93.56 78 SER A CA 1
ATOM 619 C C . SER A 1 78 ? -5.217 -1.497 -12.838 1.00 93.56 78 SER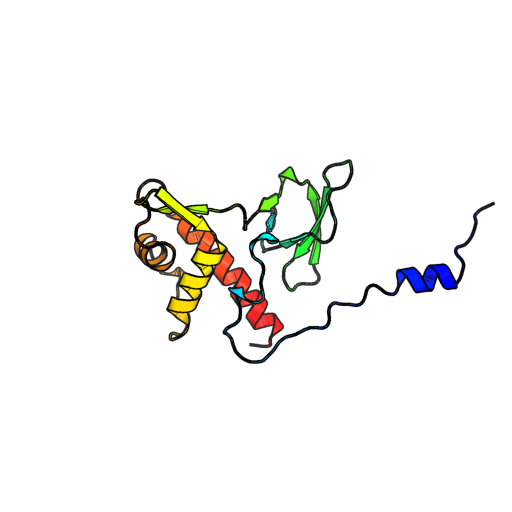 A C 1
ATOM 621 O O . SER A 1 78 ? -4.810 -2.332 -12.030 1.00 93.56 78 SER A O 1
ATOM 623 N N . LEU A 1 79 ? -4.963 -0.192 -12.713 1.00 91.81 79 LEU A N 1
ATOM 624 C CA . LEU A 1 79 ? -4.174 0.378 -11.631 1.00 91.81 79 LEU A CA 1
ATOM 625 C C . LEU A 1 79 ? -5.049 0.815 -10.456 1.00 91.81 79 LEU A C 1
ATOM 627 O O . LEU A 1 79 ? -6.044 1.514 -10.628 1.00 91.81 79 LEU A O 1
ATOM 631 N N . LEU A 1 80 ? -4.617 0.467 -9.249 1.00 91.88 80 LEU A N 1
ATOM 632 C CA . LEU A 1 80 ? -5.130 1.011 -7.996 1.00 91.88 80 LEU A CA 1
ATOM 633 C C . LEU A 1 80 ? -4.015 1.833 -7.343 1.00 91.88 80 LEU A C 1
ATOM 635 O O . LEU A 1 80 ? -2.997 1.266 -6.951 1.00 91.88 80 LEU A O 1
ATOM 639 N N . SER A 1 81 ? -4.194 3.152 -7.253 1.00 90.50 81 SER A N 1
ATOM 640 C CA . SER A 1 81 ? -3.244 4.049 -6.578 1.00 90.50 81 SER A CA 1
ATOM 641 C C . SER A 1 81 ? -3.282 3.835 -5.067 1.00 90.50 81 SER A C 1
ATOM 643 O O . SER A 1 81 ? -4.364 3.779 -4.479 1.00 90.50 81 SER A O 1
ATOM 645 N N . LEU A 1 82 ? -2.105 3.743 -4.449 1.00 89.62 82 LEU A N 1
ATOM 646 C CA . LEU A 1 82 ? -1.957 3.671 -2.998 1.00 89.62 82 LEU A CA 1
ATOM 647 C C . LEU A 1 82 ? -2.060 5.057 -2.345 1.00 89.62 82 LEU A C 1
ATOM 649 O O . LEU A 1 82 ? -2.744 5.181 -1.335 1.00 89.62 82 LEU A O 1
ATOM 653 N N . GLY A 1 83 ? -1.508 6.109 -2.962 1.00 83.81 83 GLY A N 1
ATOM 654 C CA . GLY A 1 83 ? -1.676 7.500 -2.497 1.00 83.81 83 GLY A CA 1
ATOM 655 C C . GLY A 1 83 ? -3.116 8.007 -2.501 1.00 83.81 83 GLY A C 1
ATOM 656 O O . GLY A 1 83 ? -3.503 8.865 -1.711 1.00 83.81 83 GLY A O 1
ATOM 657 N N . GLY A 1 84 ? -3.954 7.451 -3.379 1.00 82.25 84 GLY A N 1
ATOM 658 C CA . GLY A 1 84 ? -5.383 7.759 -3.400 1.00 82.25 84 GLY A CA 1
ATOM 659 C C . GLY A 1 84 ? -6.165 7.178 -2.216 1.00 82.25 84 GLY A C 1
ATOM 660 O O . GLY A 1 84 ? -7.302 7.593 -1.986 1.00 82.25 84 GLY A O 1
ATOM 661 N N . ALA A 1 85 ? -5.598 6.219 -1.475 1.00 84.50 85 ALA A N 1
ATOM 662 C CA . ALA A 1 85 ? -6.276 5.581 -0.356 1.00 84.50 85 ALA A CA 1
ATOM 663 C C . ALA A 1 85 ? -6.273 6.494 0.878 1.00 84.50 85 ALA A C 1
ATOM 665 O O . ALA A 1 85 ? -5.224 6.922 1.363 1.00 84.50 85 ALA A O 1
ATOM 666 N N . LYS A 1 86 ? -7.473 6.774 1.395 1.00 86.94 86 LYS A N 1
ATOM 667 C CA . LYS A 1 86 ? -7.694 7.612 2.577 1.00 86.94 86 LYS A CA 1
ATOM 668 C C . LYS A 1 86 ? -8.640 6.923 3.551 1.00 86.94 86 LYS A C 1
ATOM 670 O O . LYS A 1 86 ? -9.595 6.272 3.127 1.00 86.94 86 LYS A O 1
ATOM 675 N N . ILE A 1 87 ? -8.396 7.101 4.844 1.00 87.81 87 ILE A N 1
ATOM 676 C CA . ILE A 1 87 ? -9.222 6.575 5.935 1.00 87.81 87 ILE A CA 1
ATOM 677 C C . ILE A 1 87 ? -9.853 7.763 6.659 1.00 87.81 87 ILE A C 1
ATOM 679 O O . ILE A 1 87 ? -9.147 8.688 7.054 1.00 87.81 87 ILE A O 1
ATOM 683 N N . LYS A 1 88 ? -11.179 7.751 6.823 1.00 86.50 88 LYS A N 1
ATOM 684 C CA . LYS A 1 88 ? -11.913 8.788 7.561 1.00 86.50 88 LYS A CA 1
ATOM 685 C C . LYS A 1 88 ? -11.865 8.532 9.070 1.00 86.50 88 LYS A C 1
ATOM 687 O O . LYS A 1 88 ? -12.064 7.401 9.517 1.00 86.50 88 LYS A O 1
ATOM 692 N N . LYS A 1 89 ? -11.648 9.599 9.832 1.00 87.50 89 LYS A N 1
ATOM 693 C CA . LYS A 1 89 ? -11.701 9.652 11.297 1.00 87.50 89 LYS A CA 1
ATOM 694 C C . LYS A 1 89 ? -13.055 10.166 11.782 1.00 87.50 89 LYS A C 1
ATOM 696 O O . LYS A 1 89 ? -13.745 10.878 11.054 1.00 87.50 89 LYS A O 1
ATOM 701 N N . LEU A 1 90 ? -13.399 9.852 13.032 1.00 86.69 90 LEU A N 1
ATOM 702 C CA . LEU A 1 90 ? -14.635 10.275 13.703 1.00 86.69 90 LEU A CA 1
ATOM 703 C C . LEU A 1 90 ? -14.826 11.801 13.728 1.00 86.69 90 LEU A C 1
ATOM 705 O O . LEU A 1 90 ? -15.954 12.278 13.672 1.00 86.69 90 LEU A O 1
ATOM 709 N N . ASP A 1 91 ? -13.738 12.568 13.765 1.00 86.56 91 ASP A N 1
ATOM 710 C CA . ASP A 1 91 ? -13.738 14.038 13.748 1.00 86.56 91 ASP A CA 1
ATOM 711 C C . ASP A 1 91 ? -13.965 14.647 12.348 1.00 86.56 91 ASP A C 1
ATOM 713 O O . ASP A 1 91 ? -13.996 15.866 12.192 1.00 86.56 91 ASP A O 1
ATOM 717 N N . GLY A 1 92 ? -14.126 13.811 11.317 1.00 83.81 92 GLY A N 1
ATOM 718 C CA . GLY A 1 92 ? -14.273 14.232 9.925 1.00 83.81 92 GLY A CA 1
ATOM 719 C C . GLY A 1 92 ? -12.946 14.451 9.193 1.00 83.81 92 GLY A C 1
ATOM 720 O O . GLY A 1 92 ? -12.962 14.654 7.976 1.00 83.81 92 GLY A O 1
ATOM 721 N N . ALA A 1 93 ? -11.802 14.359 9.879 1.00 88.12 93 ALA A N 1
ATOM 722 C CA . ALA A 1 93 ? -10.497 14.378 9.238 1.00 88.12 93 ALA A CA 1
ATOM 723 C C . ALA A 1 93 ? -10.244 13.076 8.460 1.00 88.12 93 ALA A C 1
ATOM 725 O O . ALA A 1 93 ? -10.899 12.047 8.651 1.00 88.12 93 ALA A O 1
ATOM 726 N N . THR A 1 94 ? -9.258 13.103 7.568 1.00 89.88 94 THR A N 1
ATOM 727 C CA . THR A 1 94 ? -8.803 11.911 6.847 1.00 89.88 94 THR A CA 1
ATOM 728 C C . THR A 1 94 ? -7.325 11.702 7.072 1.00 89.88 94 THR A C 1
ATOM 730 O O . THR A 1 94 ? -6.581 12.677 7.040 1.00 89.88 94 THR A O 1
ATOM 733 N N . ILE A 1 95 ? -6.906 10.449 7.205 1.00 89.06 95 ILE A N 1
ATOM 734 C CA . ILE A 1 95 ? -5.498 10.081 7.082 1.00 89.06 95 ILE A CA 1
ATOM 735 C C . ILE A 1 95 ? -5.244 9.442 5.725 1.00 89.06 95 ILE A C 1
ATOM 737 O O . ILE A 1 95 ? -6.092 8.735 5.173 1.00 89.06 95 ILE A O 1
ATOM 741 N N . THR A 1 96 ? -4.073 9.712 5.185 1.00 89.31 96 THR A N 1
ATOM 742 C CA . THR A 1 96 ? -3.520 9.059 4.005 1.00 89.31 96 THR A CA 1
ATOM 743 C C . THR A 1 96 ? -2.951 7.691 4.367 1.00 89.31 96 THR A C 1
ATOM 745 O O . THR A 1 96 ? -2.681 7.385 5.531 1.00 89.31 96 THR A O 1
ATOM 748 N N . LEU A 1 97 ? -2.734 6.853 3.355 1.00 88.62 97 LEU A N 1
ATOM 749 C CA . LEU A 1 97 ? -2.040 5.585 3.556 1.00 88.62 97 LEU A CA 1
ATOM 750 C C . LEU A 1 97 ? -0.580 5.777 4.005 1.00 88.62 97 LEU A C 1
ATOM 752 O O . LEU A 1 97 ? -0.076 4.953 4.761 1.00 88.62 97 LEU A O 1
ATOM 756 N N . SER A 1 98 ? 0.075 6.871 3.593 1.00 86.31 98 SER A N 1
ATOM 757 C CA . SER A 1 98 ? 1.425 7.210 4.062 1.00 86.31 98 SER A CA 1
ATOM 758 C C . SER A 1 98 ? 1.444 7.431 5.575 1.00 86.31 98 SER A C 1
ATOM 760 O O . SER A 1 98 ? 2.223 6.801 6.277 1.00 86.31 98 SER A O 1
ATOM 762 N N . GLU A 1 99 ? 0.522 8.244 6.099 1.00 88.12 99 GLU A N 1
ATOM 763 C CA . GLU A 1 99 ? 0.403 8.474 7.547 1.00 88.12 99 GLU A CA 1
ATOM 764 C C . GLU A 1 99 ? 0.050 7.189 8.311 1.00 88.12 99 GLU A C 1
ATOM 766 O O . GLU A 1 99 ? 0.549 6.960 9.412 1.00 88.12 99 GLU A O 1
ATOM 771 N N . ALA A 1 100 ? -0.788 6.325 7.727 1.00 89.69 100 ALA A N 1
ATOM 772 C CA . ALA A 1 100 ? -1.105 5.022 8.305 1.00 89.69 100 ALA A CA 1
ATOM 773 C C . ALA A 1 100 ? 0.146 4.128 8.429 1.00 89.69 100 ALA A C 1
ATOM 775 O O . ALA A 1 100 ? 0.340 3.484 9.461 1.00 89.69 100 ALA A O 1
ATOM 776 N N . PHE A 1 101 ? 1.010 4.106 7.409 1.00 88.00 101 PHE A N 1
ATOM 777 C CA . PHE A 1 101 ? 2.279 3.371 7.446 1.00 88.00 101 PHE A CA 1
ATOM 778 C C . PHE A 1 101 ? 3.281 3.971 8.431 1.00 88.00 101 PHE A C 1
ATOM 780 O O . PHE A 1 101 ? 3.964 3.216 9.123 1.00 88.00 101 PHE A O 1
ATOM 787 N N . ASP A 1 102 ? 3.325 5.295 8.567 1.00 85.44 102 ASP A N 1
ATOM 788 C CA . ASP A 1 102 ? 4.168 5.960 9.564 1.00 85.44 102 ASP A CA 1
ATOM 789 C C . ASP A 1 102 ? 3.756 5.586 10.986 1.00 85.44 102 ASP A C 1
ATOM 791 O O . ASP A 1 102 ? 4.606 5.369 11.850 1.00 85.44 102 ASP A O 1
ATOM 795 N N . ASN A 1 103 ? 2.451 5.479 11.239 1.00 87.81 103 ASN A N 1
ATOM 796 C CA . ASN A 1 103 ? 1.937 5.038 12.531 1.00 87.81 103 ASN A CA 1
ATOM 797 C C . ASN A 1 103 ? 2.315 3.578 12.824 1.00 87.81 103 ASN A C 1
ATOM 799 O O . ASN A 1 103 ? 2.778 3.294 13.930 1.00 87.81 103 ASN A O 1
ATOM 803 N N . LEU A 1 104 ? 2.211 2.678 11.833 1.00 87.31 104 LEU A N 1
ATOM 804 C CA . LEU A 1 104 ? 2.713 1.299 11.957 1.00 87.31 104 LEU A CA 1
ATOM 805 C C . LEU A 1 104 ? 4.207 1.289 12.276 1.00 87.31 104 LEU A C 1
ATOM 807 O O . LEU A 1 104 ? 4.633 0.667 13.243 1.00 87.31 104 LEU A O 1
ATOM 811 N N . GLN A 1 105 ? 5.011 2.018 11.505 1.00 81.56 105 GLN A N 1
ATOM 812 C CA . GLN A 1 105 ? 6.454 2.058 11.711 1.00 81.56 105 GLN A CA 1
ATOM 813 C C . GLN A 1 105 ? 6.813 2.587 13.102 1.00 81.56 105 GLN A C 1
ATOM 815 O O . GLN A 1 105 ? 7.654 1.993 13.770 1.00 81.56 105 GLN A O 1
ATOM 820 N N . LYS A 1 106 ? 6.171 3.665 13.570 1.00 83.06 106 LYS A N 1
ATOM 821 C CA . LYS A 1 106 ? 6.373 4.200 14.927 1.00 83.06 106 LYS A CA 1
ATOM 822 C C . LYS A 1 106 ? 6.038 3.169 15.999 1.00 83.06 106 LYS A C 1
ATOM 824 O O . LYS A 1 106 ? 6.766 3.085 16.985 1.00 83.06 106 LYS A O 1
ATOM 829 N N . HIS A 1 107 ? 4.980 2.385 15.796 1.00 83.50 107 HIS A N 1
ATOM 830 C CA . HIS A 1 107 ? 4.604 1.307 16.704 1.00 83.50 107 HIS A CA 1
ATOM 831 C C . HIS A 1 107 ? 5.683 0.211 16.762 1.00 83.50 107 HIS A C 1
ATOM 833 O O . HIS A 1 107 ? 6.091 -0.194 17.849 1.00 83.50 107 HIS A O 1
ATOM 839 N N . PHE A 1 108 ? 6.217 -0.212 15.611 1.00 76.31 108 PHE A N 1
ATOM 840 C CA . P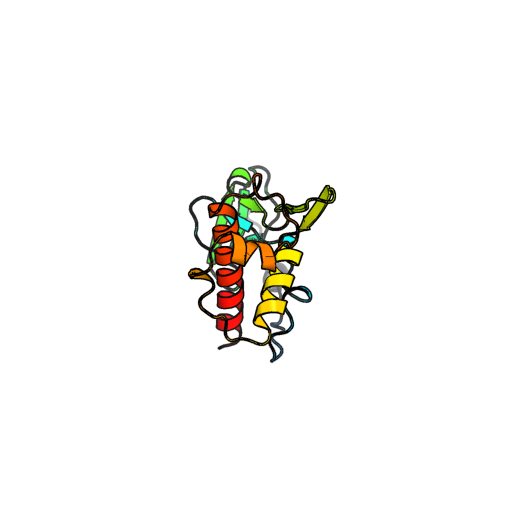HE A 1 108 ? 7.239 -1.266 15.537 1.00 76.31 108 PHE A CA 1
ATOM 841 C C . PHE A 1 108 ? 8.677 -0.785 15.747 1.00 76.31 108 PHE A C 1
ATOM 843 O O . PHE A 1 108 ? 9.566 -1.610 15.905 1.00 76.31 108 PHE A O 1
ATOM 850 N N . LYS A 1 109 ? 8.950 0.523 15.813 1.00 66.38 109 LYS A N 1
ATOM 851 C CA . LYS A 1 109 ? 10.315 1.070 15.947 1.00 66.38 109 LYS A CA 1
ATOM 852 C C . LYS A 1 109 ? 11.088 0.525 17.165 1.00 66.38 109 LYS A C 1
ATOM 854 O O . LYS A 1 109 ? 12.313 0.547 17.161 1.00 66.38 109 LYS A O 1
ATOM 859 N N . ASN A 1 110 ? 10.381 -0.002 18.170 1.00 50.50 110 ASN A N 1
ATOM 860 C CA . ASN A 1 110 ? 10.947 -0.562 19.402 1.00 50.50 110 ASN A CA 1
ATOM 861 C C . ASN A 1 110 ? 10.611 -2.046 19.640 1.00 50.50 110 ASN A C 1
ATOM 863 O O . ASN A 1 110 ? 10.878 -2.564 20.723 1.00 50.50 110 ASN A O 1
ATOM 867 N N . GLN A 1 111 ? 10.011 -2.733 18.669 1.00 47.47 111 GLN A N 1
ATOM 868 C CA . GLN A 1 111 ? 9.687 -4.154 18.768 1.00 47.47 111 GLN A CA 1
ATOM 869 C C . GLN A 1 111 ? 10.196 -4.853 17.503 1.00 47.47 111 GLN A C 1
ATOM 871 O O . GLN A 1 111 ? 10.182 -4.272 16.420 1.00 47.47 111 GLN A O 1
ATOM 876 N N . SER A 1 112 ? 10.616 -6.122 17.593 1.00 51.62 112 SER A N 1
ATOM 877 C CA . SER A 1 112 ? 10.532 -6.966 16.392 1.00 51.62 112 SER A CA 1
ATOM 878 C C . SER A 1 112 ? 9.117 -6.792 15.853 1.00 51.62 112 SER A C 1
ATOM 880 O O . SER A 1 112 ? 8.210 -6.656 16.675 1.00 51.62 112 SER A O 1
ATOM 882 N N . THR A 1 113 ? 8.902 -6.776 14.539 1.00 51.44 113 THR A N 1
ATOM 883 C CA . THR A 1 113 ? 7.556 -6.929 13.980 1.00 51.44 113 THR A CA 1
ATOM 884 C C . THR A 1 113 ? 6.999 -8.249 14.517 1.00 51.44 113 THR A C 1
ATOM 886 O O . THR A 1 113 ? 7.169 -9.297 13.899 1.00 51.44 113 THR A O 1
ATOM 889 N N . GLY A 1 114 ? 6.443 -8.234 15.733 1.00 55.66 114 GLY A N 1
ATOM 890 C CA . GLY A 1 114 ? 5.640 -9.311 16.267 1.00 55.66 114 GLY A CA 1
ATOM 891 C C . GLY A 1 114 ? 4.586 -9.567 15.216 1.00 55.66 114 GLY A C 1
ATOM 892 O O . GLY A 1 114 ? 4.237 -8.635 14.493 1.00 55.66 114 GLY A O 1
ATOM 893 N N . ASP A 1 115 ? 4.194 -10.825 15.077 1.00 65.44 115 ASP A N 1
ATOM 894 C CA . ASP A 1 115 ? 3.458 -11.338 13.930 1.00 65.44 115 ASP A CA 1
ATOM 895 C C . ASP A 1 115 ? 2.180 -10.518 13.675 1.00 65.44 115 ASP A C 1
ATOM 897 O O . ASP A 1 115 ? 1.105 -10.839 14.173 1.00 65.44 115 ASP A O 1
ATOM 901 N N . ILE A 1 116 ? 2.305 -9.398 12.955 1.00 72.88 116 ILE A N 1
ATOM 902 C CA . ILE A 1 116 ? 1.233 -8.432 12.691 1.00 72.88 116 ILE A CA 1
ATOM 903 C C . ILE A 1 116 ? 0.139 -9.097 11.858 1.00 72.88 116 ILE A C 1
ATOM 905 O O . ILE A 1 116 ? -1.011 -8.670 11.853 1.00 72.88 116 ILE A O 1
ATOM 909 N N . ASP A 1 117 ? 0.495 -10.200 11.202 1.00 69.50 117 ASP A N 1
ATOM 910 C CA . ASP A 1 117 ? -0.414 -11.068 10.479 1.00 69.50 117 ASP A CA 1
ATOM 911 C C . ASP A 1 117 ? -1.417 -11.771 11.420 1.00 69.50 117 ASP A C 1
ATOM 913 O O . ASP A 1 117 ? -2.476 -12.206 10.961 1.00 69.50 117 ASP A O 1
ATOM 917 N N . SER A 1 118 ? -1.132 -11.836 12.731 1.00 79.06 118 SER A N 1
ATOM 918 C CA . SER A 1 118 ? -2.031 -12.365 13.769 1.00 79.06 118 SER A CA 1
ATOM 919 C C . SER A 1 118 ? -2.989 -11.331 14.370 1.00 79.06 118 SER A C 1
ATOM 921 O O . SER A 1 118 ? -3.936 -11.719 15.054 1.00 79.06 118 SER A O 1
ATOM 923 N N . TRP A 1 119 ? -2.773 -10.037 14.114 1.00 83.75 119 TRP A N 1
ATOM 924 C CA . TRP A 1 119 ? -3.596 -8.971 14.680 1.00 83.75 119 TRP A CA 1
ATOM 925 C C . TRP A 1 119 ? -5.003 -8.967 14.094 1.00 83.75 119 TRP A C 1
ATOM 927 O O . TRP A 1 119 ? -5.214 -9.195 12.893 1.00 83.75 119 TRP A O 1
ATOM 937 N N . ASP A 1 120 ? -5.982 -8.665 14.942 1.00 85.69 120 ASP A N 1
ATOM 938 C CA . ASP A 1 120 ? -7.343 -8.472 14.477 1.00 85.69 120 ASP A CA 1
ATOM 939 C C . ASP A 1 120 ? -7.546 -7.061 13.888 1.00 85.69 120 ASP A C 1
ATOM 941 O O . ASP A 1 120 ? -6.645 -6.218 13.826 1.00 85.69 120 ASP A O 1
ATOM 945 N N . LYS A 1 121 ? -8.749 -6.797 13.362 1.00 85.12 121 LYS A N 1
ATOM 946 C CA . LYS A 1 121 ? -9.065 -5.482 12.788 1.00 85.12 121 LYS A CA 1
ATOM 947 C C . LYS A 1 121 ? -8.898 -4.370 13.825 1.00 85.12 121 LYS A C 1
ATOM 949 O O . LYS A 1 121 ? -8.467 -3.281 13.450 1.00 85.12 121 LYS A O 1
ATOM 954 N N . GLN A 1 122 ? -9.341 -4.595 15.058 1.00 85.44 122 GLN A N 1
ATOM 955 C CA . GLN A 1 122 ? -9.341 -3.574 16.091 1.00 85.44 122 GLN A CA 1
ATOM 956 C C . GLN A 1 122 ? -7.902 -3.214 16.459 1.00 85.44 122 GLN A C 1
ATOM 958 O O . GLN A 1 122 ? -7.567 -2.034 16.377 1.00 85.44 122 GLN A O 1
ATOM 963 N N . ASP A 1 123 ? -7.052 -4.214 16.692 1.00 87.75 123 ASP A N 1
ATOM 964 C CA . ASP A 1 123 ? -5.621 -4.040 16.961 1.00 87.75 123 ASP A CA 1
ATOM 965 C C . ASP A 1 123 ? -4.939 -3.206 15.862 1.00 87.75 123 ASP A C 1
ATOM 967 O O . ASP A 1 123 ? -4.279 -2.198 16.121 1.00 87.75 123 ASP A O 1
ATOM 971 N N . ILE A 1 124 ? -5.159 -3.578 14.592 1.00 88.31 124 ILE A N 1
ATOM 972 C CA . ILE A 1 124 ? -4.583 -2.869 13.441 1.00 88.31 124 ILE A CA 1
ATOM 973 C C . ILE A 1 124 ? -5.069 -1.420 13.399 1.00 88.31 124 ILE A C 1
ATOM 975 O O . ILE A 1 124 ? -4.283 -0.496 13.181 1.00 88.31 124 ILE A O 1
ATOM 979 N N . MET A 1 125 ? -6.373 -1.207 13.568 1.00 88.88 125 MET A N 1
ATOM 980 C CA . MET A 1 125 ? -6.968 0.112 13.399 1.00 88.88 125 MET A CA 1
ATOM 981 C C . MET A 1 125 ? -6.640 1.074 14.531 1.00 88.88 125 MET A C 1
ATOM 983 O O . MET A 1 125 ? -6.443 2.257 14.257 1.00 88.88 125 MET A O 1
ATOM 987 N N . GLU A 1 126 ? -6.525 0.584 15.763 1.00 89.31 126 GLU A N 1
ATOM 988 C CA . GLU A 1 126 ? -6.063 1.376 16.904 1.00 89.31 126 GLU A CA 1
ATOM 989 C C . GLU A 1 126 ? -4.651 1.927 16.678 1.00 89.31 126 GLU A C 1
ATOM 991 O O . GLU A 1 126 ? -4.363 3.057 17.077 1.00 89.31 126 GLU A O 1
ATOM 996 N N . VAL A 1 127 ? -3.805 1.187 15.955 1.00 89.62 127 VAL A N 1
ATOM 997 C CA . VAL A 1 127 ? -2.464 1.646 15.583 1.00 89.62 127 VAL A CA 1
ATOM 998 C C . VAL A 1 127 ? -2.489 2.589 14.384 1.00 89.62 127 VAL A C 1
ATOM 1000 O O . VAL A 1 127 ? -1.933 3.684 14.458 1.00 89.62 127 VAL A O 1
ATOM 1003 N N . ILE A 1 128 ? -3.111 2.205 13.264 1.00 89.50 128 ILE A N 1
ATOM 1004 C CA . ILE A 1 128 ? -2.965 2.985 12.024 1.00 89.50 128 ILE A CA 1
ATOM 1005 C C . ILE A 1 128 ? -3.826 4.247 11.995 1.00 89.50 128 ILE A C 1
ATOM 1007 O O . ILE A 1 128 ? -3.427 5.247 11.396 1.00 89.50 128 ILE A O 1
ATOM 1011 N N . CYS A 1 129 ? -5.004 4.208 12.619 1.00 89.56 129 CYS A N 1
ATOM 1012 C CA . CYS A 1 129 ? -5.985 5.287 12.621 1.00 89.56 129 CYS A CA 1
ATOM 1013 C C . CYS A 1 129 ? -6.773 5.290 13.941 1.00 89.56 129 CYS A C 1
ATOM 1015 O O . CYS A 1 129 ? -7.937 4.870 13.967 1.00 89.56 129 CYS A O 1
ATOM 1017 N N . PRO A 1 130 ? -6.179 5.783 15.043 1.00 81.44 130 PRO A N 1
ATOM 1018 C CA . PRO A 1 130 ? -6.931 5.959 16.276 1.00 81.44 130 PRO A CA 1
ATOM 1019 C C . PRO A 1 130 ? -8.125 6.885 16.000 1.00 81.44 130 PRO A C 1
ATOM 1021 O O . PRO A 1 130 ? -7.991 7.893 15.299 1.00 81.44 130 PRO A O 1
ATOM 1024 N N . ASN A 1 131 ? -9.299 6.533 16.533 1.00 85.62 131 ASN A N 1
ATOM 1025 C CA . ASN A 1 131 ? -10.581 7.206 16.273 1.00 85.62 131 ASN A CA 1
ATOM 1026 C C . ASN A 1 131 ? -11.102 7.074 14.826 1.00 85.62 131 ASN A C 1
ATOM 1028 O O . ASN A 1 131 ? -11.600 8.040 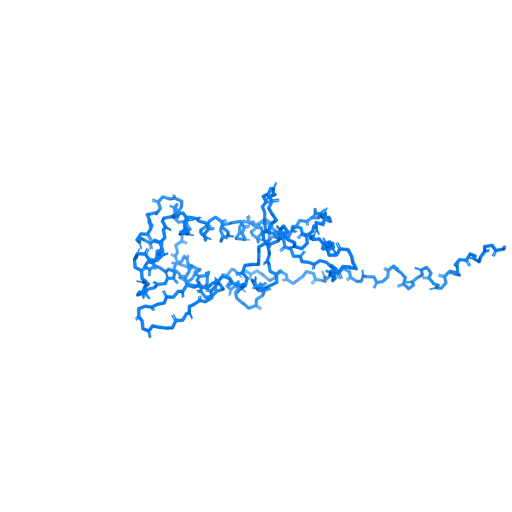14.246 1.00 85.62 131 ASN A O 1
ATOM 1032 N N . TYR A 1 132 ? -11.008 5.886 14.229 1.00 86.25 132 TYR A N 1
ATOM 1033 C CA . TYR A 1 132 ? -11.654 5.560 12.949 1.00 86.25 132 TYR A CA 1
ATOM 1034 C C . TYR A 1 132 ? -13.160 5.266 13.099 1.00 86.25 132 TYR A C 1
ATOM 1036 O O . TYR A 1 132 ? -13.627 4.936 14.186 1.00 86.25 132 TYR A O 1
ATOM 1044 N N . TYR A 1 133 ? -13.924 5.324 11.999 1.00 83.06 133 TYR A N 1
ATOM 1045 C CA . TYR A 1 133 ? -15.313 4.839 11.962 1.00 83.06 133 TYR A CA 1
ATOM 1046 C C . TYR A 1 133 ? -15.362 3.299 11.902 1.00 83.06 133 TYR A C 1
ATOM 1048 O O . TYR A 1 133 ? -15.057 2.731 10.843 1.00 83.06 133 TYR A O 1
ATOM 1056 N N . PRO A 1 134 ? -15.820 2.588 12.956 1.00 81.00 134 PRO A N 1
ATOM 1057 C CA . PRO A 1 134 ? -15.757 1.124 12.994 1.00 81.00 134 PRO A CA 1
ATOM 1058 C C . PRO A 1 134 ? -16.563 0.434 11.892 1.00 81.00 134 PRO A C 1
ATOM 1060 O O . PRO A 1 134 ? -16.199 -0.657 11.459 1.00 81.00 134 PRO A O 1
ATOM 1063 N N . TYR A 1 135 ? -17.638 1.070 11.423 1.00 82.62 135 TYR A N 1
ATOM 1064 C CA . TYR A 1 135 ? -18.578 0.499 10.454 1.00 82.62 135 TYR A CA 1
ATOM 1065 C C . TYR A 1 135 ? -18.187 0.744 8.992 1.00 82.62 135 TYR A C 1
ATOM 1067 O O . TYR A 1 135 ? -18.537 -0.049 8.120 1.00 82.62 135 TYR A O 1
ATOM 1075 N N . GLU A 1 136 ? -17.445 1.817 8.704 1.00 80.12 136 GLU A N 1
ATOM 1076 C CA . GLU A 1 136 ? -16.964 2.102 7.343 1.00 80.12 136 GLU A CA 1
ATOM 1077 C C . GLU A 1 136 ? -15.767 1.218 6.973 1.00 80.12 136 GLU A C 1
ATOM 1079 O O . GLU A 1 136 ? -15.500 0.941 5.798 1.00 80.12 136 GLU A O 1
ATOM 1084 N N . PHE A 1 137 ? -15.051 0.734 7.986 1.00 81.25 137 PHE A N 1
ATOM 1085 C CA . PHE A 1 137 ? -13.842 -0.041 7.810 1.00 81.25 137 PHE A CA 1
ATOM 1086 C C . PHE A 1 137 ? -14.091 -1.531 8.059 1.00 81.25 137 PHE A C 1
ATOM 1088 O O . PHE A 1 137 ? -14.445 -1.949 9.157 1.00 81.25 137 PHE A O 1
ATOM 1095 N N . LYS A 1 138 ? -13.913 -2.362 7.032 1.00 85.81 138 LYS A N 1
ATOM 1096 C CA . LYS A 1 138 ? -14.097 -3.819 7.098 1.00 85.81 138 LYS A CA 1
ATOM 1097 C C . LYS A 1 138 ? -12.758 -4.510 7.352 1.00 85.81 138 LYS A C 1
ATOM 1099 O O . LYS A 1 138 ? -11.725 -3.983 6.949 1.00 85.81 138 LYS A O 1
ATOM 1104 N N . ASP A 1 139 ? -12.767 -5.710 7.927 1.00 84.94 139 ASP A N 1
ATOM 1105 C CA . ASP A 1 139 ? -11.543 -6.458 8.273 1.00 84.94 139 ASP A CA 1
ATOM 1106 C C . ASP A 1 139 ? -10.588 -6.624 7.088 1.00 84.94 139 ASP A C 1
ATOM 1108 O O . ASP A 1 139 ? -9.373 -6.492 7.219 1.00 84.94 139 ASP A O 1
ATOM 1112 N N . TYR A 1 140 ? -11.127 -6.856 5.888 1.00 87.06 140 TYR A N 1
ATOM 1113 C CA . TYR A 1 140 ? -10.295 -6.998 4.696 1.00 87.06 140 TYR A CA 1
ATOM 1114 C C . TYR A 1 140 ? -9.574 -5.700 4.302 1.00 87.06 140 TYR A 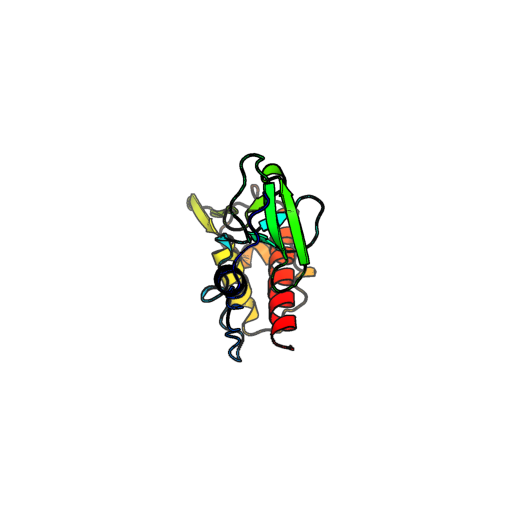C 1
ATOM 1116 O O . TYR A 1 140 ? -8.589 -5.768 3.571 1.00 87.06 140 TYR A O 1
ATOM 1124 N N . HIS A 1 141 ? -10.048 -4.522 4.724 1.00 87.19 141 HIS A N 1
ATOM 1125 C CA . HIS A 1 141 ? -9.321 -3.270 4.518 1.00 87.19 141 HIS A CA 1
ATOM 1126 C C . HIS A 1 141 ? -8.079 -3.226 5.416 1.00 87.19 141 HIS A C 1
ATOM 1128 O O . HIS A 1 141 ? -6.998 -2.958 4.900 1.00 87.19 141 HIS A O 1
ATOM 1134 N N . ALA A 1 142 ? -8.215 -3.571 6.705 1.00 86.81 142 ALA A N 1
ATOM 1135 C CA . ALA A 1 142 ? -7.099 -3.630 7.662 1.00 86.81 142 ALA A CA 1
ATOM 1136 C C . ALA A 1 142 ? -6.021 -4.580 7.144 1.00 86.81 142 ALA A C 1
ATOM 1138 O O . ALA A 1 142 ? -4.877 -4.186 6.926 1.00 86.81 142 ALA A O 1
ATOM 1139 N N . LYS A 1 143 ? -6.435 -5.807 6.813 1.00 87.00 143 LYS A N 1
ATOM 1140 C CA . LYS A 1 143 ? -5.539 -6.841 6.290 1.00 87.00 143 LYS A CA 1
ATOM 1141 C C . LYS A 1 143 ? -4.837 -6.415 5.000 1.00 87.00 143 LYS A C 1
ATOM 1143 O O . LYS A 1 143 ? -3.659 -6.696 4.830 1.00 87.00 143 LYS A O 1
ATOM 1148 N N . LYS A 1 144 ? -5.519 -5.701 4.093 1.00 88.38 144 LYS A N 1
ATOM 1149 C CA . LYS A 1 144 ? -4.884 -5.174 2.870 1.00 88.38 144 LYS A CA 1
ATOM 1150 C C . LYS A 1 144 ? -3.777 -4.169 3.173 1.00 88.38 144 LYS A C 1
ATOM 1152 O O . LYS A 1 144 ? -2.735 -4.241 2.532 1.00 88.38 144 LYS A O 1
ATOM 1157 N N . ILE A 1 145 ? -4.001 -3.256 4.117 1.00 89.19 145 ILE A N 1
ATOM 1158 C CA . ILE A 1 145 ? -3.001 -2.256 4.514 1.00 89.19 145 ILE A CA 1
ATOM 1159 C C . ILE A 1 145 ? -1.767 -2.949 5.086 1.00 89.19 145 ILE A C 1
ATOM 1161 O O . ILE A 1 145 ? -0.662 -2.640 4.649 1.00 89.19 145 ILE A O 1
ATOM 1165 N N . ILE A 1 146 ? -1.953 -3.928 5.977 1.00 88.62 146 ILE A N 1
ATOM 1166 C CA . ILE A 1 146 ? -0.845 -4.706 6.549 1.00 88.62 146 ILE A CA 1
ATOM 1167 C C . ILE A 1 146 ? -0.070 -5.464 5.471 1.00 88.62 146 ILE A C 1
ATOM 1169 O O . ILE A 1 146 ? 1.150 -5.356 5.409 1.00 88.62 146 ILE A O 1
ATOM 1173 N N . VAL A 1 147 ? -0.760 -6.148 4.552 1.00 87.56 147 VAL A N 1
ATOM 1174 C CA . VAL A 1 147 ? -0.103 -6.835 3.428 1.00 87.56 147 VAL A CA 1
ATOM 1175 C C . VAL A 1 147 ? 0.734 -5.863 2.595 1.00 87.56 147 VAL A C 1
ATOM 1177 O O . VAL A 1 147 ? 1.865 -6.179 2.234 1.00 87.56 147 VAL A O 1
ATOM 1180 N N . TRP A 1 148 ? 0.213 -4.674 2.285 1.00 89.31 148 TRP A N 1
ATOM 1181 C CA . TRP A 1 148 ? 0.967 -3.676 1.522 1.00 89.31 148 TRP A CA 1
ATOM 1182 C C . TRP A 1 148 ? 2.165 -3.129 2.296 1.00 89.31 148 TRP A C 1
ATOM 1184 O O . TRP A 1 148 ? 3.234 -2.985 1.708 1.00 89.31 148 TRP A O 1
ATOM 1194 N N . TYR A 1 149 ? 2.004 -2.868 3.593 1.00 87.25 149 TYR A N 1
ATOM 1195 C CA . TYR A 1 149 ? 3.090 -2.444 4.471 1.00 87.25 149 TYR A CA 1
ATOM 1196 C C . TYR A 1 149 ? 4.210 -3.492 4.513 1.00 87.25 149 TYR A C 1
ATOM 1198 O O . TYR A 1 149 ? 5.362 -3.171 4.222 1.00 87.25 149 TYR A O 1
ATOM 1206 N N . ASN A 1 150 ? 3.863 -4.758 4.761 1.00 84.81 150 ASN A N 1
ATOM 1207 C CA . ASN A 1 150 ? 4.815 -5.866 4.810 1.00 84.81 150 ASN A CA 1
ATOM 1208 C C . ASN A 1 150 ? 5.533 -6.048 3.468 1.00 84.81 150 ASN A C 1
ATOM 1210 O O . ASN A 1 150 ? 6.754 -6.162 3.444 1.00 84.81 150 ASN A O 1
ATOM 1214 N N . GLU A 1 151 ? 4.822 -5.988 2.336 1.00 86.88 151 GLU A N 1
ATOM 1215 C CA . GLU A 1 151 ? 5.458 -6.061 1.014 1.00 86.88 151 GLU A CA 1
ATOM 1216 C C . GLU A 1 151 ? 6.502 -4.946 0.796 1.00 86.88 151 GLU A C 1
ATOM 1218 O O . GLU A 1 151 ? 7.555 -5.202 0.204 1.00 86.88 151 GLU A O 1
ATOM 1223 N N . ILE A 1 152 ? 6.231 -3.724 1.270 1.00 85.69 152 ILE A N 1
ATOM 1224 C CA . ILE A 1 152 ? 7.160 -2.589 1.172 1.00 85.69 152 ILE A CA 1
ATOM 1225 C C . ILE A 1 152 ? 8.368 -2.807 2.086 1.00 85.69 152 ILE A C 1
ATOM 1227 O O . ILE A 1 152 ? 9.504 -2.719 1.618 1.00 85.69 152 ILE A O 1
ATOM 1231 N N . VAL A 1 153 ? 8.141 -3.143 3.357 1.00 81.88 153 VAL A N 1
ATOM 1232 C CA . VAL A 1 153 ? 9.206 -3.394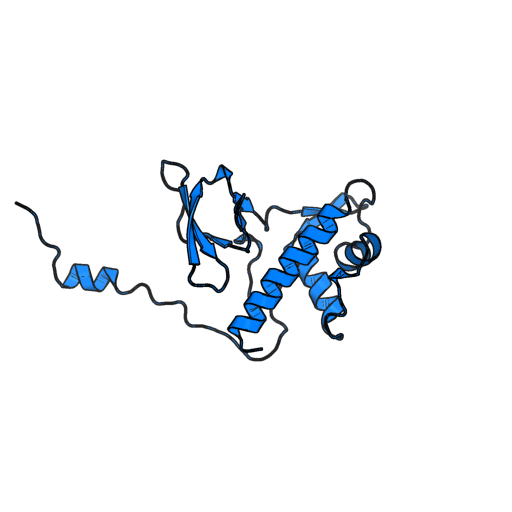 4.341 1.00 81.88 153 VAL A CA 1
ATOM 1233 C C . VAL A 1 153 ? 10.101 -4.557 3.905 1.00 81.88 153 VAL A C 1
ATOM 1235 O O . VAL A 1 153 ? 11.325 -4.446 3.947 1.00 81.88 153 VAL A O 1
ATOM 1238 N N . THR A 1 154 ? 9.532 -5.654 3.404 1.00 82.19 154 THR A N 1
ATOM 1239 C CA . THR A 1 154 ? 10.313 -6.780 2.876 1.00 82.19 154 THR A CA 1
ATOM 1240 C C . THR A 1 154 ? 11.150 -6.368 1.666 1.00 82.19 154 THR A C 1
ATOM 1242 O O . THR A 1 154 ? 12.322 -6.739 1.583 1.00 82.19 154 THR A O 1
ATOM 1245 N N . ALA A 1 155 ? 10.589 -5.593 0.730 1.00 81.00 155 ALA A N 1
ATOM 1246 C CA . ALA A 1 155 ? 11.319 -5.120 -0.448 1.00 81.00 155 ALA A CA 1
ATOM 1247 C C . ALA A 1 155 ? 12.510 -4.223 -0.067 1.00 81.00 155 ALA A C 1
ATOM 1249 O O . ALA A 1 155 ? 13.592 -4.345 -0.641 1.00 81.00 155 ALA A O 1
ATOM 1250 N N . ILE A 1 156 ? 12.318 -3.369 0.938 1.00 80.00 156 ILE A N 1
ATOM 1251 C CA . ILE A 1 156 ? 13.349 -2.533 1.558 1.00 80.00 156 ILE A CA 1
ATOM 1252 C C . ILE A 1 156 ? 14.459 -3.378 2.183 1.00 80.00 156 ILE A C 1
ATOM 1254 O O . ILE A 1 156 ? 15.629 -3.189 1.854 1.00 80.00 156 ILE A O 1
ATOM 1258 N N . ASN A 1 157 ? 14.099 -4.301 3.077 1.00 77.25 157 ASN A N 1
ATOM 1259 C CA . ASN A 1 157 ? 15.067 -5.113 3.813 1.00 77.25 157 ASN A CA 1
ATOM 1260 C C . ASN A 1 157 ? 15.904 -5.951 2.844 1.00 77.25 157 ASN A C 1
ATOM 1262 O O . ASN A 1 157 ? 17.132 -5.893 2.882 1.00 77.25 157 ASN A O 1
ATOM 1266 N N . THR A 1 158 ? 15.244 -6.574 1.861 1.00 78.31 158 THR A N 1
ATOM 1267 C CA . THR A 1 158 ? 15.909 -7.338 0.796 1.00 78.31 158 THR A CA 1
ATOM 1268 C C . THR A 1 158 ? 16.922 -6.482 0.030 1.00 78.31 158 THR A C 1
ATOM 1270 O O . THR A 1 158 ? 18.038 -6.926 -0.232 1.00 78.31 158 THR A O 1
ATOM 1273 N N . ALA A 1 159 ? 16.570 -5.244 -0.329 1.00 74.75 159 ALA A N 1
ATOM 1274 C CA . ALA A 1 159 ? 17.474 -4.358 -1.060 1.00 74.75 159 ALA A CA 1
ATOM 1275 C C . ALA A 1 159 ? 18.667 -3.868 -0.225 1.00 74.75 159 ALA A C 1
ATOM 1277 O O . ALA A 1 159 ? 19.727 -3.583 -0.787 1.00 74.75 159 ALA A O 1
ATOM 1278 N N . ASN A 1 160 ? 18.498 -3.793 1.097 1.00 70.00 160 ASN A N 1
ATOM 1279 C CA . ASN A 1 160 ? 19.538 -3.417 2.053 1.00 70.00 160 ASN A CA 1
ATOM 1280 C C . ASN A 1 160 ? 20.403 -4.605 2.509 1.00 70.00 160 ASN A C 1
ATOM 1282 O O . ASN A 1 160 ? 21.375 -4.394 3.234 1.00 70.00 160 ASN A O 1
ATOM 1286 N N . GLY A 1 161 ? 20.078 -5.832 2.084 1.00 68.62 161 GLY A N 1
ATOM 1287 C CA . GLY A 1 161 ? 20.773 -7.049 2.508 1.00 68.62 161 GLY A CA 1
ATOM 1288 C C . GLY A 1 161 ? 20.494 -7.437 3.963 1.00 68.62 161 GLY A C 1
ATOM 1289 O O . GLY A 1 161 ? 21.385 -7.979 4.615 1.00 68.62 161 GLY A O 1
ATOM 1290 N N . LEU A 1 162 ? 19.296 -7.107 4.461 1.00 55.50 162 LEU A N 1
ATOM 1291 C CA . LEU A 1 162 ? 18.791 -7.431 5.799 1.00 55.50 162 LEU A CA 1
ATOM 1292 C C . LEU A 1 162 ? 17.811 -8.605 5.755 1.00 55.50 162 LEU A C 1
ATOM 1294 O O . LEU A 1 162 ? 17.000 -8.655 4.800 1.00 55.50 162 LEU A O 1
#